Protein AF-A0A127MG59-F1 (afdb_monomer)

Structure (mmCIF, N/CA/C/O backbone):
data_AF-A0A127MG59-F1
#
_entry.id   AF-A0A127MG59-F1
#
loop_
_atom_site.group_PDB
_atom_site.id
_atom_site.type_symbol
_atom_site.label_atom_id
_atom_site.label_alt_id
_atom_site.label_comp_id
_atom_site.label_asym_id
_atom_site.label_entity_id
_atom_site.label_seq_id
_atom_site.pdbx_PDB_ins_code
_atom_site.Cartn_x
_atom_site.Cartn_y
_atom_site.Cartn_z
_atom_site.occupancy
_atom_site.B_iso_or_equiv
_atom_site.auth_seq_id
_atom_site.auth_comp_id
_atom_site.auth_asym_id
_atom_site.auth_atom_id
_atom_site.pdbx_PDB_model_num
ATOM 1 N N . MET A 1 1 ? 14.105 -20.233 7.529 1.00 71.19 1 MET A N 1
ATOM 2 C CA . MET A 1 1 ? 13.833 -18.941 8.187 1.00 71.19 1 MET A CA 1
ATOM 3 C C . MET A 1 1 ? 13.962 -17.886 7.105 1.00 71.19 1 MET A C 1
ATOM 5 O O . MET A 1 1 ? 14.998 -17.848 6.463 1.00 71.19 1 MET A O 1
ATOM 9 N N . PHE A 1 2 ? 12.871 -17.199 6.761 1.00 66.31 2 PHE A N 1
ATOM 10 C CA . PHE A 1 2 ? 12.919 -16.110 5.783 1.00 66.31 2 PHE A CA 1
ATOM 11 C C . PHE A 1 2 ? 13.335 -14.856 6.539 1.00 66.31 2 PHE A C 1
ATOM 13 O O . PHE A 1 2 ? 12.527 -14.305 7.285 1.00 66.31 2 PHE A O 1
ATOM 20 N N . ASP A 1 3 ? 14.587 -14.444 6.383 1.00 77.12 3 ASP A N 1
ATOM 21 C CA . ASP A 1 3 ? 15.062 -13.207 6.980 1.00 77.12 3 ASP A CA 1
ATOM 22 C C . ASP A 1 3 ? 14.653 -12.040 6.077 1.00 77.12 3 ASP A C 1
ATOM 24 O O . ASP A 1 3 ? 15.102 -11.902 4.941 1.00 77.12 3 ASP A O 1
ATOM 28 N N . LEU A 1 4 ? 13.741 -11.202 6.578 1.00 85.19 4 LEU A N 1
ATOM 29 C CA . LEU A 1 4 ? 13.342 -9.930 5.965 1.00 85.19 4 LEU A CA 1
ATOM 30 C C . LEU A 1 4 ? 14.423 -8.871 6.202 1.00 85.19 4 LEU A C 1
ATOM 32 O O . LEU A 1 4 ? 14.167 -7.793 6.742 1.00 85.19 4 LEU A O 1
ATOM 36 N N . SER A 1 5 ? 15.657 -9.195 5.841 1.00 92.38 5 SER A N 1
ATOM 37 C CA . SER A 1 5 ? 16.749 -8.245 5.927 1.00 92.38 5 SER A CA 1
ATOM 38 C C . SER A 1 5 ? 16.794 -7.376 4.665 1.00 92.38 5 SER A C 1
ATOM 40 O O . SER A 1 5 ? 16.201 -7.684 3.624 1.00 92.38 5 SER A O 1
ATOM 42 N N . ILE A 1 6 ? 17.506 -6.253 4.757 1.00 94.44 6 ILE A N 1
ATOM 43 C CA . ILE A 1 6 ? 17.664 -5.326 3.633 1.00 94.44 6 ILE A CA 1
ATOM 44 C C . ILE A 1 6 ? 18.318 -6.032 2.429 1.00 94.44 6 ILE A C 1
ATOM 46 O O . ILE A 1 6 ? 17.967 -5.716 1.290 1.00 94.44 6 ILE A O 1
ATOM 50 N N . SER A 1 7 ? 19.213 -7.010 2.642 1.00 93.38 7 SER A N 1
ATOM 51 C CA . SER A 1 7 ? 19.862 -7.730 1.536 1.00 93.38 7 SER A CA 1
ATOM 52 C C . SER A 1 7 ? 18.899 -8.623 0.761 1.00 93.38 7 SER A C 1
ATOM 54 O O . SER A 1 7 ? 18.902 -8.574 -0.469 1.00 93.38 7 SER A O 1
ATOM 56 N N . GLU A 1 8 ? 18.039 -9.394 1.431 1.00 92.31 8 GLU A N 1
ATOM 57 C CA . GLU A 1 8 ? 17.032 -10.219 0.754 1.00 92.31 8 GLU A CA 1
ATOM 58 C C . GLU A 1 8 ? 16.048 -9.355 -0.040 1.00 92.31 8 GLU A C 1
ATOM 60 O O . GLU A 1 8 ? 15.751 -9.664 -1.197 1.00 92.31 8 GLU A O 1
ATOM 65 N N . ILE A 1 9 ? 15.593 -8.233 0.534 1.00 93.94 9 ILE A N 1
ATOM 66 C CA . ILE A 1 9 ? 14.710 -7.291 -0.171 1.00 93.94 9 ILE A CA 1
ATOM 67 C C . ILE A 1 9 ? 15.402 -6.733 -1.424 1.00 93.94 9 ILE A C 1
ATOM 69 O O . ILE A 1 9 ? 14.774 -6.656 -2.482 1.00 93.94 9 ILE A O 1
ATOM 73 N N . ALA A 1 10 ? 16.692 -6.391 -1.346 1.00 94.38 10 ALA A N 1
ATOM 74 C CA . ALA A 1 10 ? 17.456 -5.911 -2.498 1.00 94.38 10 ALA A CA 1
ATOM 75 C C . ALA A 1 10 ? 17.570 -6.972 -3.608 1.00 94.38 10 ALA A C 1
ATOM 77 O O . ALA A 1 10 ? 17.369 -6.654 -4.781 1.00 94.38 10 ALA A O 1
ATOM 78 N N . ILE A 1 11 ? 17.827 -8.237 -3.257 1.00 94.94 11 ILE A N 1
ATOM 79 C CA . ILE A 1 11 ? 17.892 -9.345 -4.226 1.00 94.94 11 ILE A CA 1
ATOM 80 C C . ILE A 1 11 ? 16.541 -9.531 -4.925 1.00 94.94 11 ILE A C 1
ATOM 82 O O . ILE A 1 11 ? 16.487 -9.611 -6.155 1.00 94.94 11 ILE A O 1
ATOM 86 N N . ILE A 1 12 ? 15.442 -9.541 -4.167 1.00 93.62 12 ILE A N 1
ATOM 87 C CA . ILE A 1 12 ? 14.089 -9.653 -4.731 1.00 93.62 12 ILE A CA 1
ATOM 88 C C . ILE A 1 12 ? 13.794 -8.466 -5.656 1.00 93.62 12 ILE A C 1
ATOM 90 O O . ILE A 1 12 ? 13.263 -8.664 -6.748 1.00 93.62 12 ILE A O 1
ATOM 94 N N . ALA A 1 13 ? 14.171 -7.245 -5.266 1.00 92.81 13 ALA A N 1
ATOM 95 C CA . ALA A 1 13 ? 13.984 -6.053 -6.090 1.00 92.81 13 ALA A CA 1
ATOM 96 C C . ALA A 1 13 ? 14.754 -6.135 -7.419 1.00 92.81 13 ALA A C 1
ATOM 98 O O . ALA A 1 13 ? 14.211 -5.765 -8.463 1.00 92.81 13 ALA A O 1
ATOM 99 N N . ILE A 1 14 ? 15.983 -6.662 -7.410 1.00 95.38 14 ILE A N 1
ATOM 100 C CA . ILE A 1 14 ? 16.771 -6.894 -8.630 1.00 95.38 14 ILE A CA 1
ATOM 101 C C . ILE A 1 14 ? 16.073 -7.922 -9.525 1.00 95.38 14 ILE A C 1
ATOM 103 O O . ILE A 1 14 ? 15.873 -7.660 -10.710 1.00 95.38 14 ILE A O 1
ATOM 107 N N . ILE A 1 15 ? 15.646 -9.060 -8.972 1.00 95.38 15 ILE A N 1
ATOM 108 C CA . ILE A 1 15 ? 14.949 -10.104 -9.741 1.00 95.38 15 ILE A CA 1
ATOM 109 C C . ILE A 1 15 ? 13.653 -9.550 -10.344 1.00 95.38 15 ILE A C 1
ATOM 111 O O . ILE A 1 15 ? 13.414 -9.705 -11.541 1.00 95.38 15 ILE A O 1
ATOM 115 N N . ALA A 1 16 ? 12.846 -8.844 -9.550 1.00 93.75 16 ALA A N 1
ATOM 116 C CA . ALA A 1 16 ? 11.622 -8.201 -10.020 1.00 93.75 16 ALA A CA 1
ATOM 117 C C . ALA A 1 16 ? 11.907 -7.195 -11.146 1.00 93.75 16 ALA A C 1
ATOM 119 O O . ALA A 1 16 ? 11.190 -7.164 -12.143 1.00 93.75 16 ALA A O 1
ATOM 120 N N . THR A 1 17 ? 12.986 -6.418 -11.021 1.00 94.19 17 THR A N 1
ATOM 121 C CA . THR A 1 17 ? 13.441 -5.469 -12.046 1.00 94.19 17 THR A CA 1
ATOM 122 C C . THR A 1 17 ? 13.822 -6.166 -13.347 1.00 94.19 17 THR A C 1
ATOM 124 O O . THR A 1 17 ? 13.518 -5.646 -14.415 1.00 94.19 17 THR A O 1
ATOM 127 N N . VAL A 1 18 ? 14.473 -7.327 -13.286 1.00 95.44 18 VAL A N 1
ATOM 128 C CA . VAL A 1 18 ? 14.860 -8.090 -14.484 1.00 95.44 18 VAL A CA 1
ATOM 129 C C . VAL A 1 18 ? 13.642 -8.721 -15.158 1.00 95.44 18 VAL A C 1
ATOM 131 O O . VAL A 1 18 ? 13.530 -8.667 -16.378 1.00 95.44 18 VAL A O 1
ATOM 134 N N . VAL A 1 19 ? 12.721 -9.290 -14.376 1.00 94.94 19 VAL A N 1
ATOM 135 C CA . VAL A 1 19 ? 11.539 -9.998 -14.895 1.00 94.94 19 VAL A CA 1
ATOM 136 C C . VAL A 1 19 ? 10.504 -9.038 -15.482 1.00 94.94 19 VAL A C 1
ATOM 138 O O . VAL A 1 19 ? 9.981 -9.284 -16.563 1.00 94.94 19 VAL A O 1
ATOM 141 N N . ILE A 1 20 ? 10.194 -7.956 -14.765 1.00 92.69 20 ILE A N 1
ATOM 142 C CA . ILE A 1 20 ? 9.185 -6.963 -15.171 1.00 92.69 20 ILE A CA 1
ATOM 143 C C . ILE A 1 20 ? 9.810 -5.906 -16.090 1.00 92.69 20 ILE A C 1
ATOM 145 O O . ILE A 1 20 ? 9.151 -5.358 -16.964 1.00 92.69 20 ILE A O 1
ATOM 149 N N . GLY A 1 21 ? 11.096 -5.616 -15.902 1.00 94.12 21 GLY A N 1
ATOM 150 C CA . GLY A 1 21 ? 11.812 -4.543 -16.577 1.00 94.12 21 GLY A CA 1
ATOM 151 C C . GLY A 1 21 ? 11.932 -3.282 -15.701 1.00 94.12 21 GLY A C 1
ATOM 152 O O . GLY A 1 21 ? 10.964 -2.861 -15.057 1.00 94.12 21 GLY A O 1
ATOM 153 N N . PRO A 1 22 ? 13.092 -2.594 -15.709 1.00 91.12 22 PRO A N 1
ATOM 154 C CA . PRO A 1 22 ? 13.354 -1.432 -14.847 1.00 91.12 22 PRO A CA 1
ATOM 155 C C . PRO A 1 22 ? 12.459 -0.226 -15.123 1.00 91.12 22 PRO A C 1
ATOM 157 O O . PRO A 1 22 ? 1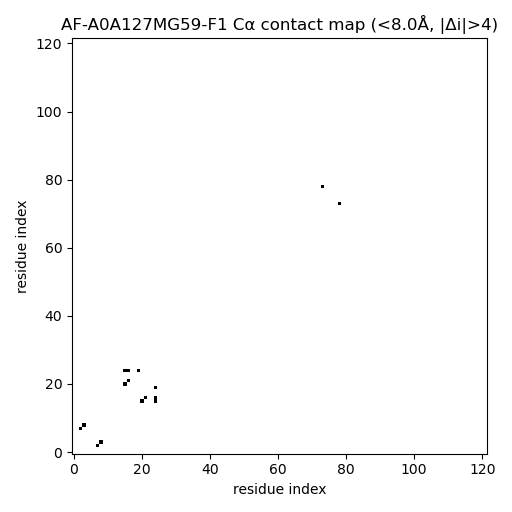2.211 0.581 -14.231 1.00 91.12 22 PRO A O 1
ATOM 160 N N . LYS A 1 23 ? 11.951 -0.093 -16.350 1.00 93.12 23 LYS A N 1
ATOM 161 C CA . LYS A 1 23 ? 11.032 0.990 -16.725 1.00 93.12 23 LYS A CA 1
ATOM 162 C C . LYS A 1 23 ? 9.578 0.680 -16.365 1.00 93.12 23 LYS A C 1
ATOM 164 O O .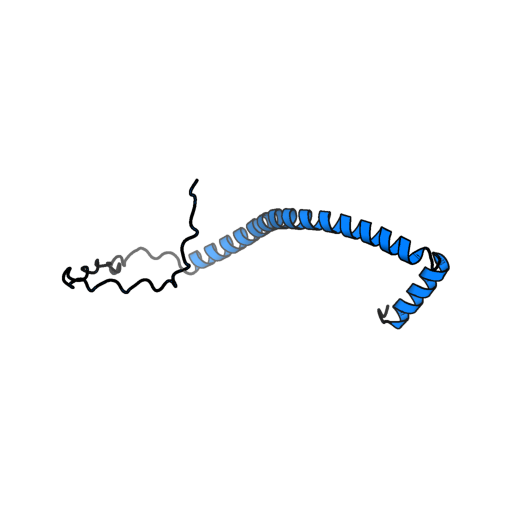 LYS A 1 23 ? 8.784 1.604 -16.206 1.00 93.12 23 LYS A O 1
ATOM 169 N N . GLU A 1 24 ? 9.232 -0.597 -16.226 1.00 92.38 24 GLU A N 1
ATOM 170 C CA . GLU A 1 24 ? 7.864 -1.034 -15.947 1.00 92.38 24 GLU A CA 1
ATOM 171 C C . GLU A 1 24 ? 7.596 -1.187 -14.453 1.00 92.38 24 GLU A C 1
ATOM 173 O O . GLU A 1 24 ? 6.504 -0.842 -14.005 1.00 92.38 24 GLU A O 1
ATOM 178 N N . LEU A 1 25 ? 8.599 -1.576 -13.658 1.00 92.81 25 LEU A N 1
ATOM 179 C CA . LEU A 1 25 ? 8.502 -1.668 -12.198 1.00 92.81 25 LEU A CA 1
ATOM 180 C C . LEU A 1 25 ? 7.910 -0.406 -11.531 1.00 92.81 25 LEU A C 1
ATOM 182 O O . LEU A 1 25 ? 6.949 -0.550 -10.771 1.00 92.8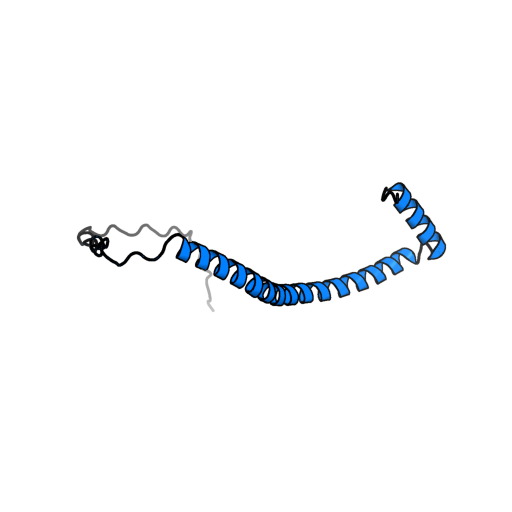1 25 LEU A O 1
ATOM 186 N N . PRO A 1 26 ? 8.370 0.833 -11.811 1.00 91.00 26 PRO A N 1
ATOM 187 C CA . PRO A 1 26 ? 7.774 2.026 -11.201 1.00 91.00 26 PRO A CA 1
ATOM 188 C C . PRO A 1 26 ? 6.307 2.224 -11.605 1.00 91.00 26 PRO A C 1
ATOM 190 O O . PRO A 1 26 ? 5.486 2.664 -10.798 1.00 91.00 26 PRO A O 1
ATOM 193 N N . ARG A 1 27 ? 5.938 1.854 -12.836 1.00 94.25 27 ARG A N 1
ATOM 194 C CA . ARG A 1 27 ? 4.555 1.946 -13.321 1.00 94.25 27 ARG A CA 1
ATOM 195 C C . ARG A 1 27 ? 3.666 0.855 -12.712 1.00 94.25 27 ARG A C 1
ATOM 197 O O . ARG A 1 27 ? 2.507 1.128 -12.387 1.00 94.25 27 ARG A O 1
ATOM 204 N N . ALA A 1 28 ? 4.215 -0.338 -12.497 1.00 93.31 28 ALA A N 1
ATOM 205 C CA . ALA A 1 28 ? 3.568 -1.445 -11.804 1.00 93.31 28 ALA A CA 1
ATOM 206 C C . ALA A 1 28 ? 3.319 -1.102 -10.330 1.00 93.31 28 ALA A C 1
ATOM 208 O O . ALA A 1 28 ? 2.184 -1.221 -9.874 1.00 93.31 28 ALA A O 1
ATOM 209 N N . LEU A 1 29 ? 4.319 -0.569 -9.616 1.00 94.50 29 LEU A N 1
ATOM 210 C CA . LEU A 1 29 ? 4.157 -0.092 -8.237 1.00 94.50 29 LEU A CA 1
ATOM 211 C C . LEU A 1 29 ? 3.129 1.036 -8.140 1.00 94.50 29 LEU A C 1
ATOM 213 O O . LEU A 1 29 ? 2.281 1.011 -7.253 1.00 94.50 29 LEU A O 1
ATOM 217 N N . ALA A 1 30 ? 3.145 1.996 -9.069 1.00 95.06 30 ALA A N 1
ATOM 218 C CA . ALA A 1 30 ? 2.143 3.059 -9.100 1.00 95.06 30 ALA A CA 1
ATOM 219 C C . ALA A 1 30 ? 0.723 2.504 -9.303 1.00 95.06 30 ALA A C 1
ATOM 221 O O . ALA A 1 30 ? -0.235 3.004 -8.714 1.00 95.06 30 ALA A O 1
ATOM 222 N N . THR A 1 31 ? 0.573 1.463 -10.121 1.00 95.81 31 THR A N 1
ATOM 223 C CA . THR A 1 31 ? -0.723 0.818 -10.360 1.00 95.81 31 THR A CA 1
ATOM 224 C C . THR A 1 31 ? -1.157 0.008 -9.142 1.00 95.81 31 THR A C 1
ATOM 226 O O . THR A 1 31 ? -2.242 0.245 -8.619 1.00 95.81 31 THR A O 1
ATOM 229 N N . ALA A 1 32 ? -0.296 -0.864 -8.619 1.00 95.62 32 ALA A N 1
ATOM 230 C CA . ALA A 1 32 ? -0.559 -1.643 -7.411 1.00 95.62 32 ALA A CA 1
ATOM 231 C C . ALA A 1 32 ? -0.886 -0.742 -6.210 1.00 95.62 32 ALA A C 1
ATOM 233 O O . ALA A 1 32 ? -1.853 -0.991 -5.493 1.00 95.62 32 ALA A O 1
ATOM 234 N N . GLY A 1 33 ? -0.151 0.360 -6.047 1.00 95.69 33 GLY A N 1
ATOM 235 C CA . GLY A 1 33 ? -0.391 1.361 -5.013 1.00 95.69 33 GLY A CA 1
ATOM 236 C C . GLY A 1 33 ? -1.754 2.040 -5.153 1.00 95.69 33 GLY A C 1
ATOM 237 O O . GLY A 1 33 ? -2.471 2.161 -4.165 1.00 95.69 33 GLY A O 1
ATOM 238 N N . LYS A 1 34 ? -2.175 2.412 -6.371 1.00 96.00 34 LYS A N 1
ATOM 239 C CA . LYS A 1 34 ? -3.527 2.955 -6.617 1.00 96.00 34 LYS A CA 1
ATOM 240 C C . LYS A 1 34 ? -4.625 1.951 -6.258 1.00 96.00 34 LYS A C 1
ATOM 242 O O . LYS A 1 34 ? -5.644 2.338 -5.688 1.00 96.00 34 LYS A O 1
ATOM 247 N N . TRP A 1 35 ? -4.416 0.671 -6.567 1.00 95.94 35 TRP A N 1
ATOM 248 C CA . TRP A 1 35 ? -5.359 -0.397 -6.227 1.00 95.94 35 TRP A CA 1
ATOM 249 C C . TRP A 1 35 ? -5.420 -0.639 -4.714 1.00 95.94 35 TRP A C 1
ATOM 251 O O . TRP A 1 35 ? -6.515 -0.683 -4.154 1.00 95.94 35 TRP A O 1
ATOM 261 N N . MET A 1 36 ? -4.271 -0.693 -4.033 1.00 95.06 36 MET A N 1
ATOM 262 C CA . MET A 1 36 ? -4.209 -0.768 -2.569 1.00 95.06 36 MET A CA 1
ATOM 263 C C . MET A 1 36 ? -4.844 0.455 -1.900 1.00 95.06 36 MET A C 1
ATOM 265 O O . MET A 1 36 ? -5.597 0.299 -0.942 1.00 95.06 36 MET A O 1
ATOM 269 N N . ALA A 1 37 ? -4.597 1.664 -2.409 1.00 93.50 37 ALA A N 1
ATOM 270 C CA . ALA A 1 37 ? -5.190 2.893 -1.882 1.00 93.50 37 ALA A CA 1
ATOM 271 C C . ALA A 1 37 ? -6.721 2.868 -1.991 1.00 93.50 37 ALA A C 1
ATOM 273 O O . ALA A 1 37 ? -7.420 3.204 -1.034 1.00 93.50 37 ALA A O 1
ATOM 274 N N . LYS A 1 38 ? -7.250 2.388 -3.123 1.00 93.12 38 LYS A N 1
ATOM 275 C CA . LYS A 1 38 ? -8.692 2.200 -3.321 1.00 93.12 38 LYS A CA 1
ATOM 276 C C . LYS A 1 38 ? -9.267 1.151 -2.361 1.00 93.12 38 LYS A C 1
ATOM 278 O O . LYS A 1 38 ? -10.303 1.395 -1.747 1.00 93.12 38 LYS A O 1
ATOM 283 N N . GLY A 1 39 ? -8.570 0.029 -2.171 1.00 94.38 39 GLY A N 1
ATOM 284 C CA . GLY A 1 39 ? -8.939 -0.998 -1.189 1.00 94.38 39 GLY A CA 1
ATOM 285 C C . GLY A 1 39 ? -8.904 -0.496 0.258 1.00 94.38 39 GLY A C 1
ATOM 286 O O . GLY A 1 39 ? -9.754 -0.866 1.066 1.00 94.38 39 GLY A O 1
ATOM 287 N N . ARG A 1 40 ? -7.982 0.413 0.593 1.00 91.75 40 ARG A N 1
ATOM 288 C CA . ARG A 1 40 ? -7.898 1.000 1.936 1.00 91.75 40 ARG A CA 1
ATOM 289 C C . ARG A 1 40 ? -9.092 1.895 2.270 1.00 91.75 40 ARG A C 1
ATOM 291 O O . ARG A 1 40 ? -9.552 1.854 3.407 1.00 91.75 40 ARG A O 1
ATOM 298 N N . GLY A 1 41 ? -9.624 2.638 1.298 1.00 88.94 41 GLY A N 1
ATOM 299 C CA . GLY A 1 41 ? -10.866 3.402 1.476 1.00 88.94 41 GLY A CA 1
ATOM 300 C C . GLY A 1 41 ? -12.073 2.501 1.750 1.00 88.94 41 GLY A C 1
ATOM 301 O O . GLY A 1 41 ? -12.901 2.808 2.600 1.00 88.94 41 GLY A O 1
ATOM 302 N N . ILE A 1 42 ? -12.120 1.336 1.101 1.00 88.31 42 ILE A N 1
ATOM 303 C CA . ILE A 1 42 ? -13.135 0.313 1.367 1.00 88.31 42 ILE A CA 1
ATOM 304 C C . ILE A 1 42 ? -12.980 -0.215 2.804 1.00 88.31 42 ILE A C 1
ATOM 306 O O . ILE A 1 42 ? -13.942 -0.180 3.566 1.00 88.31 42 ILE A O 1
ATOM 310 N N . MET A 1 43 ? -11.767 -0.601 3.218 1.00 87.06 43 MET A N 1
ATOM 311 C CA . MET A 1 43 ? -11.482 -1.070 4.585 1.00 87.06 43 MET A CA 1
ATOM 312 C C . MET A 1 43 ? -11.832 -0.034 5.668 1.00 87.06 43 MET A C 1
ATOM 314 O O . MET A 1 43 ? -12.242 -0.412 6.761 1.00 87.06 43 MET A O 1
ATOM 318 N N . ALA A 1 44 ? -11.697 1.265 5.382 1.00 87.31 44 ALA A N 1
ATOM 319 C CA . ALA A 1 44 ? -12.099 2.323 6.310 1.00 87.31 44 ALA A CA 1
ATOM 320 C C . ALA A 1 44 ? -13.609 2.275 6.606 1.00 87.31 44 ALA A C 1
ATOM 322 O O . ALA A 1 44 ? -14.002 2.338 7.767 1.00 87.31 44 ALA A O 1
ATOM 323 N N . ASN A 1 45 ? -14.435 2.048 5.582 1.00 84.75 45 ASN A N 1
ATOM 324 C CA . ASN A 1 45 ? -15.882 1.885 5.747 1.00 84.75 45 ASN A CA 1
ATOM 325 C C . ASN A 1 45 ? -16.238 0.557 6.437 1.00 84.75 45 ASN A C 1
ATOM 327 O O . ASN A 1 45 ? -17.158 0.509 7.251 1.00 84.75 45 ASN A O 1
ATOM 331 N N . PHE A 1 46 ? -15.484 -0.516 6.163 1.00 82.19 46 PHE A N 1
ATOM 332 C CA . PHE A 1 46 ? -15.624 -1.788 6.884 1.00 82.19 46 PHE A CA 1
ATOM 333 C C . PHE A 1 46 ? -15.255 -1.663 8.351 1.00 82.19 46 PHE A C 1
ATOM 335 O O . PHE A 1 46 ? -15.865 -2.337 9.164 1.00 82.19 46 PHE A O 1
ATOM 342 N N . ARG A 1 47 ? -14.295 -0.809 8.708 1.00 81.31 47 ARG A N 1
ATOM 343 C CA . ARG A 1 47 ? -13.961 -0.555 10.107 1.00 81.31 47 ARG A CA 1
ATOM 344 C C . ARG A 1 47 ? -15.122 0.108 10.834 1.00 81.31 47 ARG A C 1
ATOM 346 O O . ARG A 1 47 ? -15.492 -0.372 11.886 1.00 81.31 47 ARG A O 1
ATOM 353 N N . THR A 1 48 ? -15.774 1.100 10.230 1.00 84.69 48 THR A N 1
ATOM 354 C CA . THR A 1 48 ? -16.987 1.709 10.801 1.00 84.69 48 THR A CA 1
ATOM 355 C C . THR A 1 48 ? -18.145 0.709 10.930 1.00 84.69 48 THR A C 1
ATOM 357 O O . THR A 1 48 ? -18.850 0.716 11.934 1.00 84.69 48 THR A O 1
ATOM 360 N N . GLY A 1 49 ? -18.335 -0.178 9.945 1.00 81.50 49 GLY A N 1
ATOM 361 C CA . GLY A 1 49 ? -19.352 -1.239 10.012 1.00 81.50 49 GLY A CA 1
ATOM 362 C C . GLY A 1 49 ? -19.008 -2.368 10.992 1.00 81.50 49 GLY A C 1
ATOM 363 O O . GLY A 1 49 ? -19.892 -2.901 11.657 1.00 81.50 49 GLY A O 1
ATOM 364 N N . LEU A 1 50 ? -17.724 -2.709 11.116 1.00 74.56 50 LEU A N 1
ATOM 365 C CA . LEU A 1 50 ? -17.216 -3.638 12.120 1.00 74.56 50 LEU A CA 1
ATOM 366 C C . LEU A 1 50 ? -17.324 -3.034 13.508 1.00 74.56 50 LEU A C 1
ATOM 368 O O . LEU A 1 50 ? -17.754 -3.746 14.386 1.00 74.56 50 LEU A O 1
ATOM 372 N N . ASP A 1 51 ? -17.024 -1.757 13.721 1.00 77.62 51 ASP A N 1
ATOM 373 C CA . ASP A 1 51 ? -17.189 -1.108 15.025 1.00 77.62 51 ASP A CA 1
ATOM 374 C C . ASP A 1 51 ? -18.668 -1.117 15.459 1.00 77.62 51 ASP A C 1
ATOM 376 O O . ASP A 1 51 ? -18.961 -1.299 16.638 1.00 77.62 51 ASP A O 1
ATOM 380 N N . ALA A 1 52 ? -19.613 -1.004 14.515 1.00 75.69 52 ALA A N 1
ATOM 381 C CA . ALA A 1 52 ? -21.043 -1.159 14.792 1.00 75.69 52 ALA A CA 1
ATOM 382 C C . ALA A 1 52 ? -21.419 -2.605 15.175 1.00 75.69 52 ALA A C 1
ATOM 384 O O . ALA A 1 52 ? -22.080 -2.814 16.188 1.00 75.69 52 ALA A O 1
ATOM 385 N N . MET A 1 53 ? -20.950 -3.607 14.420 1.00 68.38 53 MET A N 1
ATOM 386 C CA . MET A 1 53 ? -21.212 -5.024 14.726 1.00 68.38 53 MET A CA 1
ATOM 387 C C . MET A 1 53 ? -20.447 -5.543 15.947 1.00 68.38 53 MET A C 1
ATOM 389 O O . MET A 1 53 ? -20.969 -6.357 16.693 1.00 68.38 53 MET A O 1
ATOM 393 N N . VAL A 1 54 ? -19.208 -5.104 16.153 1.00 71.56 54 VAL A N 1
ATOM 394 C CA . VAL A 1 54 ? -18.365 -5.450 17.303 1.00 71.56 54 VAL A CA 1
ATOM 395 C C . VAL A 1 54 ? -18.959 -4.839 18.547 1.00 71.56 54 VAL A C 1
ATOM 397 O O . VAL A 1 54 ? -19.041 -5.534 19.541 1.00 71.56 54 VAL A O 1
ATOM 400 N N . ARG A 1 55 ? -19.475 -3.608 18.498 1.00 68.31 55 ARG A N 1
ATOM 401 C CA . ARG A 1 55 ? -20.257 -3.077 19.613 1.00 68.31 55 ARG A CA 1
ATOM 402 C C . ARG A 1 55 ? -21.465 -3.960 19.915 1.00 68.31 55 ARG A C 1
ATOM 404 O O . ARG A 1 55 ? -21.729 -4.217 21.076 1.00 68.31 55 ARG A O 1
ATOM 411 N N . GLU A 1 56 ? -22.147 -4.491 18.908 1.00 65.12 56 GLU A N 1
ATOM 412 C CA . GLU A 1 56 ? -23.271 -5.420 19.097 1.00 65.12 56 GLU A CA 1
ATOM 413 C C . GLU A 1 56 ? -22.841 -6.811 19.619 1.00 65.12 56 GLU A C 1
ATOM 415 O O . GLU A 1 56 ? -23.537 -7.411 20.438 1.00 65.12 56 GLU A O 1
ATOM 420 N N . ALA A 1 57 ? -21.662 -7.300 19.223 1.00 65.25 57 ALA A N 1
ATOM 421 C CA . ALA A 1 57 ? -21.083 -8.562 19.693 1.00 65.25 57 ALA A CA 1
ATOM 422 C C . ALA A 1 57 ? -20.456 -8.450 21.099 1.00 65.25 57 ALA A C 1
ATOM 424 O O . ALA A 1 57 ? -20.621 -9.347 21.924 1.00 65.25 57 ALA A O 1
ATOM 425 N N . GLU A 1 58 ? -19.797 -7.332 21.406 1.00 60.50 58 GLU A N 1
ATOM 426 C CA . GLU A 1 58 ? -19.313 -6.979 22.741 1.00 60.50 58 GLU A CA 1
ATOM 427 C C . GLU A 1 58 ? -20.489 -6.740 23.688 1.00 60.50 58 GLU A C 1
ATOM 429 O O . GLU A 1 58 ? -20.401 -7.131 24.846 1.00 60.50 58 GLU A O 1
ATOM 434 N N . LEU A 1 59 ? -21.615 -6.189 23.219 1.00 58.69 59 LEU A N 1
ATOM 435 C CA . LEU A 1 59 ? -22.815 -6.024 24.046 1.00 58.69 59 LEU A CA 1
ATOM 436 C C . LEU A 1 59 ? -23.350 -7.371 24.557 1.00 58.69 59 LEU A C 1
ATOM 438 O O . LEU A 1 59 ? -23.614 -7.484 25.749 1.00 58.69 59 LEU A O 1
ATOM 442 N N . GLN A 1 60 ? -23.420 -8.412 23.719 1.00 62.22 60 GLN A N 1
ATOM 443 C CA . GLN A 1 60 ? -23.871 -9.742 24.165 1.00 62.22 60 GLN A CA 1
ATOM 444 C C . GLN A 1 60 ? -22.903 -10.400 25.160 1.00 62.22 60 GLN A C 1
ATOM 446 O O . GLN A 1 60 ? -23.322 -11.084 26.098 1.00 62.22 60 GLN A O 1
ATOM 451 N N . GLU A 1 61 ? -21.596 -10.205 24.976 1.00 63.22 61 GLU A N 1
ATOM 452 C CA . GLU A 1 61 ? -20.583 -10.796 25.854 1.00 63.22 61 GLU A CA 1
ATOM 453 C C . GLU A 1 61 ? -20.418 -10.010 27.170 1.00 63.22 61 GLU A C 1
ATOM 455 O O . GLU A 1 61 ? -20.195 -10.609 28.228 1.00 63.22 61 GLU A O 1
ATOM 460 N N . MET A 1 62 ? -20.594 -8.683 27.136 1.00 61.00 62 MET A N 1
ATOM 461 C CA . MET A 1 62 ? -20.635 -7.822 28.321 1.00 61.00 62 MET A CA 1
ATOM 462 C C . MET A 1 62 ? -21.910 -8.037 29.137 1.00 61.00 62 MET A C 1
ATOM 464 O O . MET A 1 62 ? -21.815 -8.109 30.358 1.00 61.00 62 MET A O 1
ATOM 468 N N . GLU A 1 63 ? -23.074 -8.207 28.505 1.00 65.00 63 GLU A N 1
ATOM 469 C CA . GLU A 1 63 ? -24.343 -8.476 29.198 1.00 65.00 63 GLU A CA 1
ATOM 470 C C . GLU A 1 63 ? -24.292 -9.812 29.949 1.00 65.00 63 GLU A C 1
ATOM 472 O O . GLU A 1 63 ? -24.690 -9.900 31.110 1.00 65.00 63 GLU A O 1
ATOM 477 N N . LYS A 1 64 ? -23.683 -10.838 29.344 1.00 73.12 64 LYS A N 1
ATOM 478 C CA . LYS A 1 64 ? -23.476 -12.138 29.993 1.00 73.12 64 LYS A CA 1
ATOM 479 C C . LYS A 1 64 ? -22.526 -12.055 31.192 1.00 73.12 64 LYS A C 1
ATOM 481 O O . LYS A 1 64 ? -22.796 -12.669 32.223 1.00 73.12 64 LYS A O 1
ATOM 486 N N . LYS A 1 65 ? -21.437 -11.280 31.078 1.00 71.94 65 LYS A N 1
ATOM 487 C CA . LYS A 1 65 ? -20.507 -11.024 32.194 1.00 71.94 65 LYS A CA 1
ATOM 488 C C . LYS A 1 65 ? -21.164 -10.201 33.304 1.00 71.94 65 LYS A C 1
ATOM 490 O O . LYS A 1 65 ? -21.002 -10.536 34.475 1.00 71.94 65 LYS A O 1
ATOM 495 N N . TRP A 1 66 ? -21.938 -9.179 32.946 1.00 65.31 66 TRP A N 1
ATOM 496 C CA . TRP A 1 66 ? -22.664 -8.335 33.894 1.00 65.31 66 TRP A CA 1
ATOM 497 C C . TRP A 1 66 ? -23.739 -9.123 34.638 1.00 65.31 66 TRP A C 1
ATOM 499 O O . TRP A 1 66 ? -23.841 -9.001 35.851 1.00 65.31 66 TRP A O 1
ATOM 509 N N . ALA A 1 67 ? -24.497 -9.975 33.945 1.00 76.69 67 ALA A N 1
ATOM 510 C CA . ALA A 1 67 ? -25.495 -10.841 34.563 1.00 76.69 67 ALA A CA 1
ATOM 511 C C . ALA A 1 67 ? -24.861 -11.808 35.575 1.00 76.69 67 ALA A C 1
ATOM 513 O O . ALA A 1 67 ? -25.341 -11.897 36.702 1.00 76.69 67 ALA A O 1
ATOM 514 N N . SER A 1 68 ? -23.750 -12.464 35.214 1.00 79.50 68 SER A N 1
ATOM 515 C CA . SER A 1 68 ? -23.049 -13.377 36.128 1.00 79.50 68 SER A CA 1
ATOM 516 C C . SER A 1 68 ? -22.433 -12.672 37.339 1.00 79.50 68 SER A C 1
ATOM 518 O O . SER A 1 68 ? -22.434 -13.218 38.439 1.00 79.50 68 SER A O 1
ATOM 520 N N . GLU A 1 69 ? -21.921 -11.453 37.155 1.00 74.94 69 GLU A N 1
ATOM 521 C CA . GLU A 1 69 ? -21.347 -10.669 38.250 1.00 74.94 69 GLU A CA 1
ATOM 522 C C . GLU A 1 69 ? -22.446 -10.087 39.150 1.00 74.94 69 GLU A C 1
ATOM 524 O O . GLU A 1 69 ? -22.337 -10.123 40.369 1.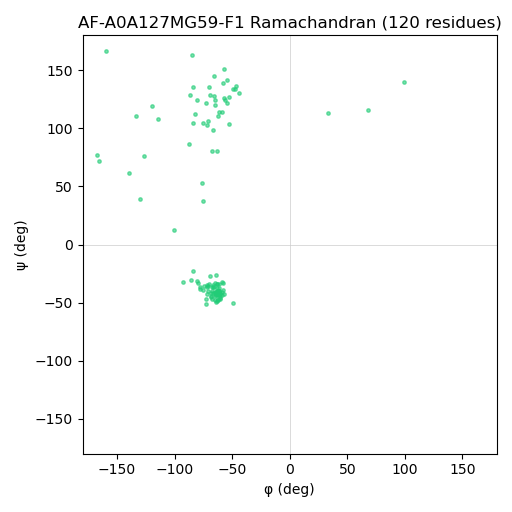00 74.94 69 GLU A O 1
ATOM 529 N N . ASN A 1 70 ? -23.556 -9.627 38.569 1.00 77.25 70 ASN A N 1
ATOM 530 C CA . ASN A 1 70 ? -24.718 -9.146 39.313 1.00 77.25 70 ASN A CA 1
ATOM 531 C C . ASN A 1 70 ? -25.363 -10.264 40.147 1.00 77.25 70 ASN A C 1
ATOM 533 O O . ASN A 1 70 ? -25.727 -10.041 41.297 1.00 77.25 70 ASN A O 1
ATOM 537 N N . GLU A 1 71 ? -25.466 -11.479 39.602 1.00 77.69 71 GLU A N 1
ATOM 538 C CA . GLU A 1 71 ? -25.939 -12.653 40.343 1.00 77.69 71 GLU A CA 1
ATOM 539 C C . GLU A 1 71 ? -24.993 -13.006 41.502 1.00 77.69 71 GLU A C 1
ATOM 541 O O . GLU A 1 71 ? -25.455 -13.269 42.614 1.00 77.69 71 GLU A O 1
ATOM 546 N N . ARG A 1 72 ? -23.672 -12.918 41.286 1.00 78.50 72 ARG A N 1
ATOM 547 C CA . ARG A 1 72 ? -22.683 -13.106 42.355 1.00 78.50 72 ARG A CA 1
ATOM 548 C C . ARG A 1 72 ? -22.822 -12.052 43.451 1.00 78.50 72 ARG A C 1
ATOM 550 O O . ARG A 1 72 ? -22.907 -12.427 44.618 1.00 78.50 72 ARG A O 1
ATOM 557 N N . ILE A 1 73 ? -22.922 -10.773 43.089 1.00 76.56 73 ILE A N 1
ATOM 558 C CA . ILE A 1 73 ? -23.107 -9.659 44.031 1.00 76.56 73 ILE A CA 1
ATOM 559 C C . ILE A 1 73 ? -24.394 -9.839 44.847 1.00 76.56 73 ILE A C 1
ATOM 561 O O . ILE A 1 73 ? -24.360 -9.682 46.061 1.00 76.56 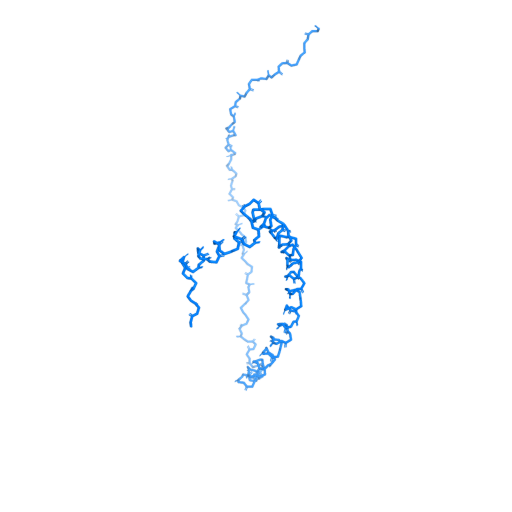73 ILE A O 1
ATOM 565 N N . MET A 1 74 ? -25.506 -10.230 44.219 1.00 73.50 74 MET A N 1
ATOM 566 C CA . MET A 1 74 ? -26.779 -10.476 44.916 1.00 73.50 74 MET A CA 1
ATOM 567 C C . MET A 1 74 ? -26.737 -11.721 45.815 1.00 73.50 74 MET A C 1
ATOM 569 O O . MET A 1 74 ? -27.470 -11.790 46.801 1.00 73.50 74 MET A O 1
ATOM 573 N N . SER A 1 75 ? -25.885 -12.702 45.496 1.00 76.06 75 SER A N 1
ATOM 574 C CA . SER A 1 75 ? -25.652 -13.874 46.350 1.00 76.06 75 SER A CA 1
ATOM 575 C C . SER A 1 75 ? -24.738 -13.571 47.543 1.00 76.06 75 SER A C 1
ATOM 577 O O . SER A 1 75 ? -24.955 -14.103 48.630 1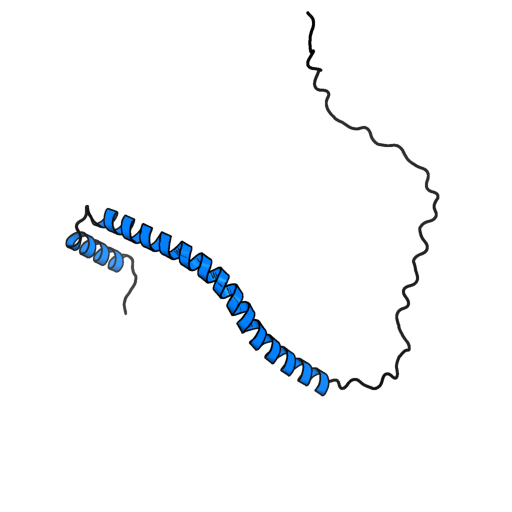.00 76.06 75 SER A O 1
ATOM 579 N N . GLU A 1 76 ? -23.730 -12.714 47.348 1.00 70.44 76 GLU A N 1
ATOM 580 C CA . GLU A 1 76 ? -22.766 -12.314 48.381 1.00 70.44 76 GLU A CA 1
ATOM 581 C C . GLU A 1 76 ? -23.350 -11.233 49.307 1.00 70.44 76 GLU A C 1
ATOM 583 O O . GLU A 1 76 ? -23.064 -11.226 50.503 1.00 70.44 76 GLU A O 1
ATOM 588 N N . TYR A 1 77 ? -24.223 -10.374 48.779 1.00 66.88 77 TYR A N 1
ATOM 589 C CA . TYR A 1 77 ? -24.980 -9.362 49.510 1.00 66.88 77 TYR A CA 1
ATOM 590 C C . TYR A 1 77 ? -26.478 -9.511 49.212 1.00 66.88 77 TYR A C 1
ATOM 592 O O . TYR A 1 77 ? -27.043 -8.720 48.450 1.00 66.88 77 TYR A O 1
ATOM 600 N N . PRO A 1 78 ? -27.162 -10.506 49.808 1.00 70.19 78 PRO A N 1
ATOM 601 C CA . PRO A 1 78 ? -28.615 -10.508 49.813 1.00 70.19 78 PRO A CA 1
ATOM 602 C C . PRO A 1 78 ? -29.076 -9.206 50.467 1.00 70.19 78 PRO A C 1
ATOM 604 O O . PRO A 1 78 ? -28.624 -8.879 51.566 1.00 70.19 78 PRO A O 1
ATOM 607 N N . ALA A 1 79 ? -29.934 -8.451 49.774 1.00 64.75 79 ALA A N 1
ATOM 608 C CA . ALA A 1 79 ? -30.523 -7.227 50.298 1.00 64.75 79 ALA A CA 1
ATOM 609 C C . ALA A 1 79 ? -31.152 -7.541 51.660 1.00 64.75 79 ALA A C 1
ATOM 611 O O . ALA A 1 79 ? -32.179 -8.218 51.751 1.00 64.75 79 ALA A O 1
ATOM 612 N N . LEU A 1 80 ? -30.464 -7.120 52.720 1.00 63.38 80 LEU A N 1
ATOM 613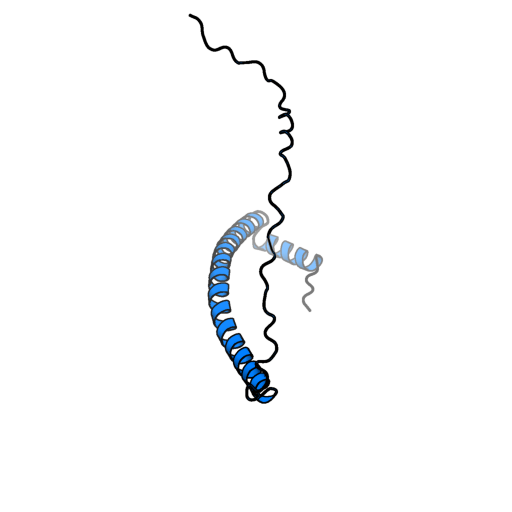 C CA . LEU A 1 80 ? -30.965 -7.222 54.076 1.00 63.38 80 LEU A CA 1
ATOM 614 C C . LEU A 1 80 ? -32.291 -6.451 54.120 1.00 63.38 80 LEU A C 1
ATOM 616 O O . LEU A 1 80 ? -32.381 -5.388 53.498 1.00 63.38 80 LEU A O 1
ATOM 620 N N . PRO A 1 81 ? -33.320 -6.971 54.811 1.00 59.47 81 PRO A N 1
ATOM 621 C CA . PRO A 1 81 ? -34.530 -6.209 55.068 1.00 59.47 81 PRO A CA 1
ATOM 622 C C . PRO A 1 81 ? -34.157 -4.837 55.633 1.00 59.47 81 PRO A C 1
ATOM 624 O O . PRO A 1 81 ? -33.276 -4.724 56.486 1.00 59.47 81 PRO A O 1
ATOM 627 N N . ASP A 1 82 ? -34.798 -3.817 55.077 1.00 57.25 82 ASP A N 1
ATOM 628 C CA . ASP A 1 82 ? -34.597 -2.400 55.346 1.00 57.25 82 ASP A CA 1
ATOM 629 C C . ASP A 1 82 ? -34.948 -2.047 56.803 1.00 57.25 82 ASP A C 1
ATOM 631 O O . ASP A 1 82 ? -36.041 -1.575 57.101 1.00 57.25 82 ASP A O 1
ATOM 635 N N . ASP A 1 83 ? -34.024 -2.320 57.725 1.00 53.62 83 ASP A N 1
ATOM 636 C CA . ASP A 1 83 ? -34.159 -1.967 59.144 1.00 53.62 83 ASP A CA 1
ATOM 637 C C . ASP A 1 83 ? -33.372 -0.693 59.511 1.00 53.62 83 ASP A C 1
ATOM 639 O O . ASP A 1 83 ? -33.209 -0.386 60.690 1.00 53.62 83 ASP A O 1
ATOM 643 N N . ASN A 1 84 ? -32.882 0.088 58.536 1.00 56.47 84 ASN A N 1
ATOM 644 C CA . ASN A 1 84 ? -32.169 1.343 58.814 1.00 56.47 84 ASN A CA 1
ATOM 645 C C . ASN A 1 84 ? -32.538 2.473 57.841 1.00 56.47 84 ASN A C 1
ATOM 647 O O . ASN A 1 84 ? -31.674 3.078 57.211 1.00 56.47 84 ASN A O 1
ATOM 651 N N . VAL A 1 85 ? -33.815 2.862 57.829 1.00 55.50 85 VAL A N 1
ATOM 652 C CA . VAL A 1 85 ? -34.285 4.154 57.280 1.00 55.50 85 VAL A CA 1
ATOM 653 C C . VAL A 1 85 ? -33.954 5.325 58.230 1.00 55.50 85 VAL A C 1
ATOM 655 O O . VAL A 1 85 ? -34.753 6.237 58.436 1.00 55.50 85 VAL A O 1
ATOM 658 N N . ALA A 1 86 ? -32.792 5.298 58.882 1.00 55.62 86 ALA A N 1
ATOM 659 C CA . ALA A 1 86 ? -32.435 6.260 59.922 1.00 55.62 86 ALA A CA 1
ATOM 660 C C . ALA A 1 86 ? -31.056 6.889 59.710 1.00 55.62 86 ALA A C 1
ATOM 662 O O . ALA A 1 86 ? -30.347 7.090 60.684 1.00 55.62 86 ALA A O 1
ATOM 663 N N . ASP A 1 87 ? -30.685 7.209 58.467 1.00 57.72 87 ASP A N 1
ATOM 664 C CA . ASP A 1 87 ? -29.833 8.378 58.201 1.00 57.72 87 ASP A CA 1
ATOM 665 C C . ASP A 1 87 ? -29.850 8.734 56.703 1.00 57.72 87 ASP A C 1
ATOM 667 O O . ASP A 1 87 ? -28.898 8.495 55.963 1.00 57.72 87 ASP A O 1
ATOM 671 N N . GLU A 1 88 ? -30.965 9.277 56.204 1.00 55.38 88 GLU A N 1
ATOM 672 C CA . GLU A 1 88 ? -30.882 10.023 54.946 1.00 55.38 88 GLU A CA 1
ATOM 673 C C . GLU A 1 88 ? -30.179 11.358 55.232 1.00 55.38 88 GLU A C 1
ATOM 675 O O . GLU A 1 88 ? -30.687 12.135 56.052 1.00 55.38 88 GLU A O 1
ATOM 680 N N . PRO A 1 89 ? -29.048 11.681 54.572 1.00 59.97 89 PRO A N 1
ATOM 681 C CA . PRO A 1 89 ? -28.434 12.989 54.716 1.00 59.97 89 PRO A CA 1
ATOM 682 C C . PRO A 1 89 ? -29.376 14.034 54.111 1.00 59.97 89 PRO A C 1
ATOM 684 O O . PRO A 1 89 ? -29.431 14.239 52.897 1.00 59.97 89 PRO A O 1
ATOM 687 N N . ARG A 1 90 ? -30.154 14.694 54.974 1.00 61.69 90 ARG A N 1
ATOM 688 C CA . ARG A 1 90 ? -30.995 15.832 54.600 1.00 61.69 90 ARG A CA 1
ATOM 689 C C . ARG A 1 90 ? -30.100 16.948 54.075 1.00 61.69 90 ARG A C 1
ATOM 691 O O . ARG A 1 90 ? -29.316 17.526 54.822 1.00 61.69 90 ARG A O 1
ATOM 698 N N . MET A 1 91 ? -30.238 17.264 52.793 1.00 57.22 91 MET A N 1
ATOM 699 C CA . MET A 1 91 ? -29.668 18.481 52.228 1.00 57.22 91 MET A CA 1
ATOM 700 C C . MET A 1 91 ? -30.478 19.673 52.750 1.00 57.22 91 MET A C 1
ATOM 702 O O . MET A 1 91 ? -31.599 19.902 52.296 1.00 57.22 91 MET A O 1
ATOM 706 N N . GLU A 1 92 ? -29.939 20.409 53.724 1.00 68.94 92 GLU A N 1
ATOM 707 C CA . GLU A 1 92 ? -30.464 21.737 54.050 1.00 68.94 92 GLU A CA 1
ATOM 708 C C . GLU A 1 92 ? -30.127 22.714 52.914 1.00 68.94 92 GLU A C 1
ATOM 710 O O . GLU A 1 92 ? -28.992 22.715 52.421 1.00 68.94 92 GLU A O 1
ATOM 715 N N . PRO A 1 93 ? -31.081 23.555 52.477 1.00 68.31 93 PRO A N 1
ATOM 716 C CA . PRO A 1 93 ? -30.767 24.636 51.563 1.00 68.31 93 PRO A CA 1
ATOM 717 C C . PRO A 1 93 ? -29.864 25.632 52.290 1.00 68.31 93 PRO A C 1
ATOM 719 O O . PRO A 1 93 ? -30.197 26.099 53.375 1.00 68.31 93 PRO A O 1
ATOM 722 N N . LEU A 1 94 ? -28.726 25.970 51.687 1.00 66.25 94 LEU A N 1
ATOM 723 C CA . LEU A 1 94 ? -27.892 27.060 52.179 1.00 66.25 94 LEU A CA 1
ATOM 724 C C . LEU A 1 94 ? -28.673 28.371 52.043 1.00 66.25 94 LEU A C 1
ATOM 726 O O . LEU A 1 94 ? -29.040 28.754 50.928 1.00 66.25 94 LEU A O 1
ATOM 730 N N . ASP A 1 95 ? -28.906 29.048 53.170 1.00 68.19 95 ASP A N 1
ATOM 731 C CA . ASP A 1 95 ? -29.409 30.419 53.182 1.00 68.19 95 ASP A CA 1
ATOM 732 C C . ASP A 1 95 ? -28.482 31.285 52.323 1.00 68.19 95 ASP A C 1
ATOM 734 O O . ASP A 1 95 ? -27.262 31.332 52.516 1.00 68.19 95 ASP A O 1
ATOM 738 N N . GLY A 1 96 ? -29.074 31.916 51.309 1.00 63.84 96 GLY A N 1
ATOM 739 C CA . GLY A 1 96 ? -28.353 32.752 50.362 1.00 63.84 96 GLY A CA 1
ATOM 740 C C . GLY A 1 96 ? -27.604 33.887 51.074 1.00 63.84 96 GLY A C 1
ATOM 741 O O . GLY A 1 96 ? -28.049 34.355 52.125 1.00 63.84 96 GLY A O 1
ATOM 742 N N . PRO A 1 97 ? -26.475 34.363 50.515 1.00 64.56 97 PRO A N 1
ATOM 743 C CA . PRO A 1 97 ? -25.743 35.486 51.089 1.00 64.56 97 PRO A CA 1
ATOM 744 C C . PRO A 1 97 ? -26.662 36.705 51.263 1.00 64.56 97 PRO A C 1
ATOM 746 O O . PRO A 1 97 ? -27.487 36.957 50.378 1.00 64.56 97 PRO A O 1
ATOM 749 N N . PRO A 1 98 ? -26.532 37.477 52.361 1.00 53.75 98 PRO A N 1
ATOM 750 C CA . PRO A 1 98 ? -27.346 38.664 52.571 1.00 53.75 98 PRO A CA 1
ATOM 751 C C . PRO A 1 98 ? -27.174 39.611 51.383 1.00 53.75 98 PRO A C 1
ATOM 753 O O . PRO A 1 98 ? -26.058 39.983 51.013 1.00 53.75 98 PRO A O 1
ATOM 756 N N . ALA A 1 99 ? -28.302 39.961 50.771 1.00 57.78 99 ALA A N 1
ATOM 757 C CA . ALA A 1 99 ? -28.393 40.975 49.740 1.00 57.78 99 ALA A CA 1
ATOM 758 C C . ALA A 1 99 ? -28.095 42.339 50.367 1.00 57.78 99 ALA A C 1
ATOM 760 O O . ALA A 1 99 ? -29.022 43.041 50.730 1.00 57.78 99 ALA A O 1
ATOM 761 N N . ASP A 1 100 ? -26.816 42.664 50.551 1.00 53.28 100 ASP A N 1
ATOM 762 C CA . ASP A 1 100 ? -26.334 44.012 50.859 1.00 53.28 100 ASP A CA 1
ATOM 763 C C . ASP A 1 100 ? -24.807 44.066 50.694 1.00 53.28 100 ASP A C 1
ATOM 765 O O . ASP A 1 100 ? -24.046 44.066 51.660 1.00 53.28 100 ASP A O 1
ATOM 769 N N . ILE A 1 101 ? -24.331 44.125 49.446 1.00 46.22 101 ILE A N 1
ATOM 770 C CA . ILE A 1 101 ? -23.024 44.724 49.152 1.00 46.22 101 ILE A CA 1
ATOM 771 C C . ILE A 1 101 ? -23.203 45.644 47.950 1.00 46.22 101 ILE A C 1
ATOM 773 O O . ILE A 1 101 ? -23.468 45.207 46.832 1.00 46.22 101 ILE A O 1
ATOM 777 N N . ALA A 1 102 ? -23.092 46.936 48.246 1.00 48.38 102 ALA A N 1
ATOM 778 C CA . ALA A 1 102 ? -23.113 48.046 47.318 1.00 48.38 102 ALA A CA 1
ATOM 779 C C . ALA A 1 102 ? -22.207 47.816 46.095 1.00 48.38 102 ALA A C 1
ATOM 781 O O . ALA A 1 102 ? -21.062 47.379 46.203 1.00 48.38 102 ALA A O 1
ATOM 782 N N . GLU A 1 103 ? -22.763 48.165 44.943 1.00 52.47 103 GLU A N 1
ATOM 783 C CA . GLU A 1 103 ? -22.174 48.184 43.610 1.00 52.47 103 GLU A CA 1
ATOM 784 C C . GLU A 1 103 ? -20.853 48.983 43.557 1.00 52.47 103 GLU A C 1
ATOM 786 O O . GLU A 1 103 ? -20.844 50.164 43.916 1.00 52.47 103 GLU A O 1
ATOM 791 N N . PRO A 1 104 ? -19.744 48.404 43.053 1.00 46.56 104 PRO A N 1
ATOM 792 C CA . PRO A 1 104 ? -18.608 49.185 42.595 1.00 46.56 104 PRO A CA 1
ATOM 793 C C . PRO A 1 104 ? -18.415 49.035 41.079 1.00 46.56 104 PRO A C 1
ATOM 795 O O . PRO A 1 104 ? -17.975 48.004 40.578 1.00 46.56 104 PRO A O 1
ATOM 798 N N . SER A 1 105 ? -18.748 50.125 40.384 1.00 48.56 105 SER A N 1
ATOM 799 C CA . SER A 1 105 ? -18.067 50.719 39.220 1.00 48.56 105 SER A CA 1
ATOM 800 C C . SER A 1 105 ? -17.347 49.794 38.220 1.00 48.56 105 SER A C 1
ATOM 802 O O . SER A 1 105 ? -16.263 49.278 38.493 1.00 48.56 105 SER A O 1
ATOM 804 N N . ASN A 1 106 ? -17.893 49.743 36.999 1.00 52.88 106 ASN A N 1
ATOM 805 C CA . ASN A 1 106 ? -17.269 49.211 35.780 1.00 52.88 106 ASN A CA 1
ATOM 806 C C . ASN A 1 106 ? -15.828 49.718 35.563 1.00 52.88 106 ASN A C 1
ATOM 808 O O . ASN A 1 106 ? -15.611 50.935 35.590 1.00 52.88 106 ASN A O 1
ATOM 812 N N . PRO A 1 107 ? -14.864 48.840 35.227 1.00 49.34 107 PRO A N 1
ATOM 813 C CA . PRO A 1 107 ? -13.594 49.266 34.676 1.00 49.34 107 PRO A CA 1
ATOM 814 C C . PRO A 1 107 ? -13.699 49.486 33.160 1.00 49.34 107 PRO A C 1
ATOM 816 O O . PRO A 1 107 ? -14.293 48.710 32.415 1.00 49.34 107 PRO A O 1
ATOM 819 N N . VAL A 1 108 ? -13.104 50.608 32.772 1.00 54.91 108 VAL A N 1
ATOM 820 C CA . VAL A 1 108 ? -12.899 51.188 31.444 1.00 54.91 108 VAL A CA 1
ATOM 821 C C . VAL A 1 108 ? -12.451 50.157 30.395 1.00 54.91 108 VAL A C 1
ATOM 823 O O . VAL A 1 108 ? -11.504 49.405 30.607 1.00 54.91 108 VAL A O 1
ATOM 826 N N . ASP A 1 109 ? -13.148 50.165 29.257 1.00 54.62 109 ASP A N 1
ATOM 827 C CA . ASP A 1 109 ? -12.885 49.395 28.037 1.00 54.62 109 ASP A CA 1
ATOM 828 C C . ASP A 1 109 ? -11.693 50.014 27.286 1.00 54.62 109 ASP A C 1
ATOM 830 O O . ASP A 1 109 ? -11.797 51.095 26.705 1.00 54.62 109 ASP A O 1
ATOM 834 N N . ASP A 1 110 ? -10.542 49.351 27.369 1.00 57.62 110 ASP A N 1
ATOM 835 C CA . ASP A 1 110 ? -9.276 49.762 26.763 1.00 57.62 110 ASP A CA 1
ATOM 836 C C . ASP A 1 110 ? -9.209 49.227 25.321 1.00 57.62 110 ASP A C 1
ATOM 838 O O . ASP A 1 110 ? -8.726 48.122 25.050 1.00 57.62 110 ASP A O 1
ATOM 842 N N . ARG A 1 111 ? -9.767 49.990 24.375 1.00 56.06 111 ARG A N 1
ATOM 843 C CA . ARG A 1 111 ? -9.648 49.726 22.934 1.00 56.06 111 ARG A CA 1
ATOM 844 C C . ARG A 1 111 ? -8.974 50.915 22.244 1.00 56.06 111 ARG A C 1
ATOM 846 O O . ARG A 1 111 ? -9.529 52.008 22.280 1.00 56.06 111 ARG A O 1
ATOM 853 N N . PRO A 1 112 ? -7.808 50.727 21.594 1.00 56.38 112 PRO A N 1
ATOM 854 C CA . PRO A 1 112 ? -7.127 51.801 20.878 1.00 56.38 112 PRO A CA 1
ATOM 855 C C . PRO A 1 112 ? -7.947 52.308 19.684 1.00 56.38 112 PRO A C 1
ATOM 857 O O . PRO A 1 112 ? -8.301 51.536 18.789 1.00 56.38 112 PRO A O 1
ATOM 860 N N . ASP A 1 113 ? -8.204 53.616 19.676 1.00 54.81 113 ASP A N 1
ATOM 861 C CA . ASP A 1 113 ? -8.916 54.355 18.635 1.00 54.81 113 ASP A CA 1
ATOM 862 C C . ASP A 1 113 ? -8.234 54.228 17.260 1.00 54.81 113 ASP A C 1
ATOM 864 O O . ASP A 1 113 ? -7.140 54.750 17.025 1.00 54.81 113 ASP A O 1
ATOM 868 N N . LEU A 1 114 ? -8.910 53.576 16.313 1.00 57.25 114 LEU A N 1
ATOM 869 C CA . LEU A 1 114 ? -8.613 53.707 14.886 1.00 57.25 114 LEU A CA 1
ATOM 870 C C . LEU A 1 114 ? -9.396 54.912 14.332 1.00 57.25 114 LEU A C 1
ATOM 872 O O . LEU A 1 114 ? -10.607 54.994 14.547 1.00 57.25 114 LEU A O 1
ATOM 876 N N . PRO A 1 115 ? -8.744 55.852 13.621 1.00 66.06 115 PRO A N 1
ATOM 877 C CA . PRO A 1 115 ? -9.395 5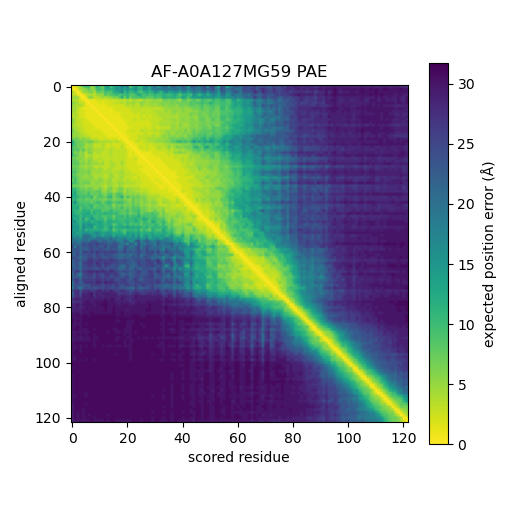7.065 13.140 1.00 66.06 115 PRO A CA 1
ATOM 878 C C . PRO A 1 115 ? -10.481 56.760 12.089 1.00 66.06 115 PRO A C 1
ATOM 880 O O . PRO A 1 115 ? -10.322 55.839 11.282 1.00 66.06 115 PRO A O 1
ATOM 883 N N . PRO A 1 116 ? -11.581 57.537 12.071 1.00 62.91 116 PRO A N 1
ATOM 884 C CA . PRO A 1 116 ? -12.761 57.236 11.270 1.00 62.91 116 PRO A CA 1
ATOM 885 C C . PRO A 1 116 ? -12.496 57.402 9.770 1.00 62.91 116 PRO A C 1
ATOM 887 O O . PRO A 1 116 ? -12.045 58.453 9.309 1.00 62.91 116 PRO A O 1
ATOM 890 N N . ALA A 1 117 ? -12.839 56.368 8.998 1.00 54.38 117 ALA A N 1
ATOM 891 C CA . ALA A 1 117 ? -12.978 56.467 7.553 1.00 54.38 117 ALA A CA 1
ATOM 892 C C . ALA A 1 117 ? -14.108 57.461 7.237 1.00 54.38 117 ALA A C 1
ATOM 894 O O . ALA A 1 117 ? -15.276 57.222 7.536 1.00 54.38 117 ALA A O 1
ATOM 895 N N . SER A 1 118 ? -13.726 58.610 6.686 1.00 55.25 118 SER A N 1
ATOM 896 C CA . SER A 1 118 ? -14.634 59.648 6.211 1.00 55.25 118 SER A CA 1
ATOM 897 C C . SER A 1 118 ? -15.336 59.175 4.942 1.00 55.25 118 SER A C 1
ATOM 899 O O . SER A 1 118 ? -14.737 59.203 3.868 1.00 55.25 118 SER A O 1
ATOM 901 N N . ASP A 1 119 ? -16.615 58.825 5.046 1.00 50.09 119 ASP A N 1
ATOM 902 C CA . ASP A 1 119 ? -17.497 58.761 3.887 1.00 50.09 119 ASP A CA 1
ATOM 903 C C . ASP A 1 119 ? -18.000 60.163 3.504 1.00 50.09 119 ASP A C 1
ATOM 905 O O . ASP A 1 119 ? -18.642 60.860 4.286 1.00 50.09 119 ASP A O 1
ATOM 909 N N . SER A 1 120 ? -17.749 60.497 2.237 1.00 51.25 120 SER A N 1
ATOM 910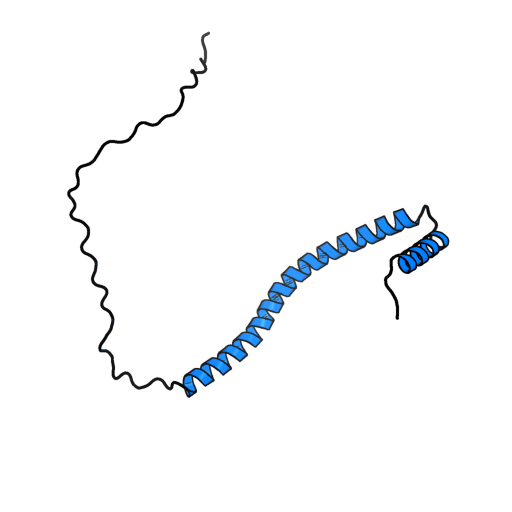 C CA . SER A 1 120 ? -18.559 61.347 1.353 1.00 51.25 120 SER A CA 1
ATOM 911 C C . SER A 1 120 ? -18.692 62.851 1.633 1.00 51.25 120 SER A C 1
ATOM 913 O O . SER A 1 120 ? -19.435 63.295 2.507 1.00 51.25 120 SER A O 1
ATOM 915 N N . LYS A 1 121 ? -18.165 63.650 0.695 1.00 43.38 121 LYS A N 1
ATOM 916 C CA . LYS A 1 121 ? -18.914 64.770 0.095 1.00 43.38 121 LYS A CA 1
ATOM 917 C C . LYS A 1 121 ? -18.304 65.179 -1.257 1.00 43.38 121 LYS A C 1
ATOM 919 O O . LYS A 1 121 ? -17.105 64.990 -1.438 1.00 43.38 121 LYS A O 1
ATOM 924 N N . PRO A 1 122 ? -19.041 65.981 -2.033 1.00 59.91 122 PRO A N 1
ATOM 925 C CA . PRO A 1 122 ? -19.997 65.616 -3.081 1.00 59.91 122 PRO A CA 1
ATOM 926 C C . PRO A 1 122 ? -19.358 65.291 -4.445 1.00 59.91 122 PRO A C 1
ATOM 928 O O . PRO A 1 122 ? -18.197 65.690 -4.680 1.00 59.91 122 PRO A O 1
#

Foldseek 3Di:
DDDPDPVVVVVVVVVCCVVCNVVCVVVVCVVVVVVVVVVVVVVVVVVVVCVVVVVVVVVVVVVVVCVVVVVVVCVVDVPDPPPPPDDDPDDDDPDDDPPDDDDDDDDDDDDDDDDDDDDDDD

Sequence (122 aa):
MFDLSISEIAIIAIIATVVIGPKELPRALATAGKWMAKGRGIMANFRTGLDAMVREAELQEMEKKWASENERIMSEYPALPDDNVADEPRMEPLDGPPADIAEPSNPVDDRPDLPPASDSKP

Secondary structure (DSSP, 8-state):
-----HHHHHHHHHHHHHHH-TTTHHHHHHHHHHHHHHHHHHHHHHHHHHHHHHHHHHHHHHHHHHHHHHHHHHHHS--------------PPPPPPPS--------------PPP------

Solvent-accessible surface area (backbone atoms only — not comparable to full-atom values): 7927 Å² total; per-residue (Å²): 134,88,68,91,43,74,66,53,54,50,53,51,51,52,53,50,28,69,76,64,28,73,80,42,44,62,55,49,51,54,50,53,48,52,53,50,54,54,50,48,57,53,50,53,55,48,46,58,53,43,54,55,50,46,52,56,53,49,46,57,55,48,49,54,51,48,51,56,50,49,53,48,49,47,68,78,50,59,83,68,80,89,82,71,94,77,75,78,85,76,81,73,81,78,80,73,78,79,94,77,77,84,87,79,80,86,80,82,85,90,69,88,84,73,82,80,84,82,81,84,82,135

Radius of gyration: 37.38 Å; Cα contacts (8 Å, |Δi|>4): 8; chains: 1; bounding box: 54×85×77 Å

Mean predicted aligned error: 20.11 Å

pLDDT: mean 73.74, std 16.14, range [43.38, 96.0]